Protein AF-A0A3Q8CDE2-F1 (afdb_monomer_lite)

Foldseek 3Di:
DQVVLVVLLVVLVVQLVVLLVVDDLAQPDDPCCSNQNDDDLVPDPSSVSVVVSVVCCVVPPDPLVVLVSLLVVLVVQLVSLVVSVVSVGHDVVNSVVSNVVSCVSNVVSVVSND

Structure (mmCIF, N/CA/C/O backbone):
data_AF-A0A3Q8CDE2-F1
#
_entry.id   AF-A0A3Q8CDE2-F1
#
loop_
_atom_site.group_PDB
_atom_site.id
_atom_site.type_symbol
_atom_site.label_atom_id
_atom_s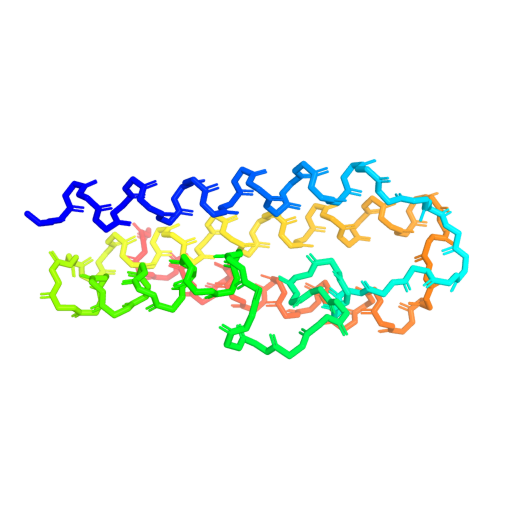ite.label_alt_id
_atom_site.label_comp_id
_atom_site.label_asym_id
_atom_site.label_entity_id
_atom_site.label_seq_id
_atom_site.pdbx_PDB_ins_code
_atom_site.Cartn_x
_atom_site.Cartn_y
_atom_site.Cartn_z
_atom_site.occupancy
_atom_site.B_iso_or_equiv
_atom_site.auth_seq_id
_atom_site.auth_comp_id
_atom_site.auth_asym_id
_atom_site.auth_atom_id
_atom_site.pdbx_PDB_model_num
ATOM 1 N N . MET A 1 1 ? -11.723 -9.269 19.023 1.00 84.69 1 MET A N 1
ATOM 2 C CA . MET A 1 1 ? -11.652 -9.174 17.549 1.00 84.69 1 MET A CA 1
ATOM 3 C C . MET A 1 1 ? -10.826 -7.989 17.056 1.00 84.69 1 MET A C 1
ATOM 5 O O . MET A 1 1 ? -9.949 -8.230 16.243 1.00 84.69 1 MET A O 1
ATOM 9 N N . ALA A 1 2 ? -10.977 -6.773 17.600 1.00 88.19 2 ALA A N 1
ATOM 10 C CA . ALA A 1 2 ? -10.190 -5.594 17.184 1.00 88.19 2 ALA A CA 1
ATOM 11 C C . ALA A 1 2 ? -8.653 -5.791 17.161 1.00 88.19 2 ALA A C 1
ATOM 13 O O . ALA A 1 2 ? -7.971 -5.382 16.229 1.00 88.19 2 ALA A O 1
ATOM 14 N N . LYS A 1 3 ? -8.080 -6.477 18.163 1.00 91.38 3 LYS A N 1
ATOM 15 C CA . LYS A 1 3 ? -6.636 -6.791 18.176 1.00 91.38 3 LYS A CA 1
ATOM 16 C C . LYS A 1 3 ? -6.222 -7.725 17.031 1.00 91.38 3 LYS A C 1
ATOM 18 O O . LYS A 1 3 ? -5.113 -7.617 16.524 1.00 91.38 3 LYS A O 1
ATOM 23 N N . ILE A 1 4 ? -7.113 -8.637 16.636 1.00 92.31 4 ILE A N 1
ATOM 24 C CA . ILE A 1 4 ? -6.870 -9.620 15.575 1.00 92.31 4 ILE A CA 1
ATOM 25 C C . ILE A 1 4 ? -6.919 -8.932 14.208 1.00 92.31 4 ILE A C 1
ATOM 27 O O . ILE A 1 4 ? -6.016 -9.155 13.410 1.00 92.31 4 ILE A O 1
ATOM 31 N N . SER A 1 5 ? -7.899 -8.056 13.950 1.00 91.75 5 SER A N 1
ATOM 32 C CA . SER A 1 5 ? -7.941 -7.248 12.718 1.00 91.75 5 SER A CA 1
ATOM 33 C C . SER A 1 5 ? -6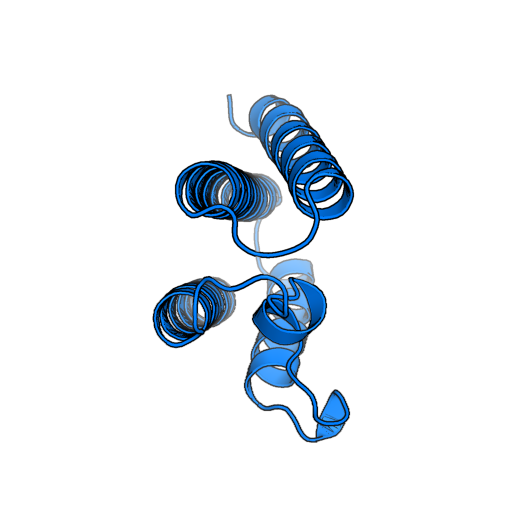.695 -6.387 12.567 1.00 91.75 5 SER A C 1
ATOM 35 O O . SER A 1 5 ? -6.034 -6.426 11.532 1.00 91.75 5 SER A O 1
ATOM 37 N N . LEU A 1 6 ? -6.331 -5.662 13.626 1.00 93.94 6 LEU A N 1
ATOM 38 C CA . LEU A 1 6 ? -5.149 -4.805 13.627 1.00 93.94 6 LEU A CA 1
ATOM 39 C C . LEU A 1 6 ? -3.872 -5.634 13.397 1.00 93.94 6 LEU A C 1
ATOM 41 O O . LEU A 1 6 ? -3.057 -5.291 12.541 1.00 93.94 6 LEU A O 1
ATOM 45 N N . GLY A 1 7 ? -3.741 -6.777 14.079 1.00 94.75 7 GLY A N 1
ATOM 46 C CA . GLY A 1 7 ? -2.633 -7.713 13.883 1.00 94.75 7 GLY A CA 1
ATOM 47 C C . GLY A 1 7 ? -2.542 -8.252 12.453 1.00 94.75 7 GLY A C 1
ATOM 48 O O . GLY A 1 7 ? -1.460 -8.244 11.868 1.00 94.75 7 GLY A O 1
ATOM 49 N N . LEU A 1 8 ? -3.665 -8.659 11.853 1.00 95.62 8 LEU A N 1
ATOM 50 C CA . LEU A 1 8 ? -3.708 -9.142 10.469 1.00 95.62 8 LEU A CA 1
ATOM 51 C C . LEU A 1 8 ? -3.340 -8.048 9.461 1.00 95.62 8 LEU A C 1
ATOM 53 O O . LEU A 1 8 ? -2.638 -8.327 8.490 1.00 95.62 8 LEU A O 1
ATOM 57 N N . TYR A 1 9 ? -3.776 -6.806 9.685 1.00 96.44 9 TYR A N 1
ATOM 58 C CA . TYR A 1 9 ? -3.420 -5.682 8.816 1.00 96.44 9 TYR A CA 1
ATOM 59 C C . TYR A 1 9 ? -1.935 -5.335 8.895 1.00 96.44 9 TYR A C 1
ATOM 61 O O . TYR A 1 9 ? -1.276 -5.193 7.866 1.00 96.44 9 TYR A O 1
ATOM 69 N N . ILE A 1 10 ? -1.385 -5.249 10.110 1.00 95.94 10 ILE A N 1
ATOM 70 C CA . ILE A 1 10 ? 0.051 -5.022 10.309 1.00 95.94 10 ILE A CA 1
ATOM 71 C C . ILE A 1 10 ? 0.852 -6.153 9.667 1.00 95.94 10 ILE A C 1
ATOM 73 O O . ILE A 1 10 ? 1.822 -5.895 8.954 1.00 95.94 10 ILE A O 1
ATOM 77 N N . PHE A 1 11 ? 0.432 -7.403 9.865 1.00 96.81 11 PHE A N 1
ATOM 78 C CA . PHE A 1 11 ? 1.076 -8.547 9.232 1.00 96.81 11 PHE A CA 1
ATOM 79 C C . PHE A 1 11 ? 1.059 -8.427 7.704 1.00 96.81 11 PHE A C 1
ATOM 81 O O . PHE A 1 11 ? 2.086 -8.628 7.054 1.00 96.81 11 PHE A O 1
ATOM 88 N N . TRP A 1 12 ? -0.068 -8.013 7.123 1.00 96.69 12 TRP A N 1
ATOM 89 C CA . TRP A 1 12 ? -0.149 -7.739 5.693 1.00 96.69 12 TRP A CA 1
ATOM 90 C C . TRP A 1 12 ? 0.808 -6.625 5.237 1.00 96.69 12 TRP A C 1
ATOM 92 O O . TRP A 1 12 ? 1.495 -6.799 4.227 1.00 96.69 12 TRP A O 1
ATOM 102 N N . LEU A 1 13 ? 0.919 -5.520 5.984 1.00 96.44 13 LEU A N 1
ATOM 103 C CA . LEU A 1 13 ? 1.871 -4.441 5.684 1.00 96.44 13 LEU A CA 1
ATOM 104 C C . LEU A 1 13 ? 3.321 -4.939 5.691 1.00 96.44 13 LEU A C 1
ATOM 106 O O . LEU A 1 13 ? 4.094 -4.602 4.793 1.00 96.44 13 LEU A O 1
ATOM 110 N N . ILE A 1 14 ? 3.687 -5.784 6.656 1.00 96.56 14 ILE A N 1
ATOM 111 C CA . ILE A 1 14 ? 5.021 -6.397 6.708 1.00 96.56 14 ILE A CA 1
ATOM 112 C C . ILE A 1 14 ? 5.258 -7.245 5.452 1.00 96.56 14 ILE A C 1
ATOM 114 O O . ILE A 1 14 ? 6.286 -7.094 4.788 1.00 96.56 14 ILE A O 1
ATOM 118 N N . LEU A 1 15 ? 4.295 -8.088 5.064 1.00 95.69 15 LEU A N 1
ATOM 119 C CA . LEU A 1 15 ? 4.391 -8.896 3.842 1.00 95.69 15 LEU A CA 1
ATOM 120 C C . LEU A 1 15 ? 4.497 -8.040 2.572 1.00 95.69 15 LEU A C 1
ATOM 122 O O . LEU A 1 15 ? 5.185 -8.427 1.620 1.00 95.69 15 LEU A O 1
ATOM 126 N N . LEU A 1 16 ? 3.824 -6.890 2.534 1.00 95.69 16 LEU A N 1
ATOM 127 C CA . LEU A 1 16 ? 3.921 -5.931 1.438 1.00 95.69 16 LEU A CA 1
ATOM 128 C C . LEU A 1 16 ? 5.337 -5.346 1.341 1.00 95.69 16 LEU A C 1
ATOM 130 O O . LEU A 1 16 ? 5.923 -5.345 0.255 1.00 95.69 16 LEU A O 1
ATOM 134 N N . ILE A 1 17 ? 5.899 -4.899 2.464 1.00 95.56 17 ILE A N 1
ATOM 135 C CA . ILE A 1 17 ? 7.251 -4.330 2.540 1.00 95.56 17 ILE A CA 1
ATOM 136 C C . ILE A 1 17 ? 8.302 -5.375 2.149 1.00 95.56 17 ILE A C 1
ATOM 138 O O . ILE A 1 17 ? 9.141 -5.113 1.284 1.00 95.56 17 ILE A O 1
ATOM 142 N N . LEU A 1 18 ? 8.221 -6.584 2.709 1.00 95.06 18 LEU A N 1
ATOM 143 C CA . LEU A 1 18 ? 9.116 -7.690 2.356 1.00 95.06 18 LEU A CA 1
ATOM 144 C C . LEU A 1 18 ? 9.039 -8.010 0.863 1.00 95.06 18 LEU A C 1
ATOM 146 O O . LEU A 1 18 ? 10.069 -8.174 0.203 1.00 95.06 18 LEU A O 1
ATOM 150 N N . LYS A 1 19 ? 7.826 -8.034 0.291 1.00 94.06 19 LYS A N 1
ATOM 151 C CA . LYS A 1 19 ? 7.682 -8.243 -1.150 1.00 94.06 19 LYS A CA 1
ATOM 152 C C . LYS A 1 19 ? 8.339 -7.123 -1.939 1.00 94.06 19 LYS A C 1
ATOM 154 O O . LYS A 1 19 ? 9.037 -7.416 -2.909 1.00 94.06 19 LYS A O 1
ATOM 159 N N . TYR A 1 20 ? 8.125 -5.874 -1.546 1.00 94.44 20 TYR A N 1
ATOM 160 C CA . TYR A 1 20 ? 8.736 -4.733 -2.209 1.00 94.44 20 TYR A CA 1
ATOM 161 C C . TYR A 1 20 ? 10.264 -4.838 -2.212 1.00 94.44 20 TYR A C 1
ATOM 163 O O . TYR A 1 20 ? 10.860 -4.638 -3.268 1.00 94.44 20 TYR A O 1
ATOM 171 N N . PHE A 1 21 ? 10.895 -5.195 -1.092 1.00 93.12 21 PHE A N 1
ATOM 172 C CA . PHE A 1 21 ? 12.350 -5.372 -1.029 1.00 93.12 21 PHE A CA 1
ATOM 173 C C . PHE A 1 21 ? 12.852 -6.573 -1.837 1.00 93.12 21 PHE A C 1
ATOM 175 O O . PHE A 1 21 ? 13.916 -6.488 -2.438 1.00 93.12 21 PHE A O 1
ATOM 182 N N . SER A 1 22 ? 12.074 -7.656 -1.920 1.00 91.62 22 SER A N 1
ATOM 183 C CA . SER A 1 22 ? 12.445 -8.844 -2.707 1.00 91.62 22 SER A CA 1
ATOM 184 C C . SER A 1 22 ? 12.415 -8.636 -4.228 1.00 91.62 22 SER A C 1
ATOM 186 O O . SER A 1 22 ? 12.921 -9.471 -4.972 1.00 91.62 22 SER A O 1
ATOM 188 N N . LEU A 1 23 ? 11.752 -7.581 -4.714 1.00 90.62 23 LEU A N 1
ATOM 189 C CA . LEU A 1 23 ? 11.585 -7.335 -6.145 1.00 90.62 23 LEU A CA 1
ATOM 190 C C . LEU A 1 23 ? 12.719 -6.471 -6.695 1.00 90.62 23 LEU A C 1
ATOM 192 O O . LEU A 1 23 ? 13.009 -5.399 -6.160 1.00 90.62 23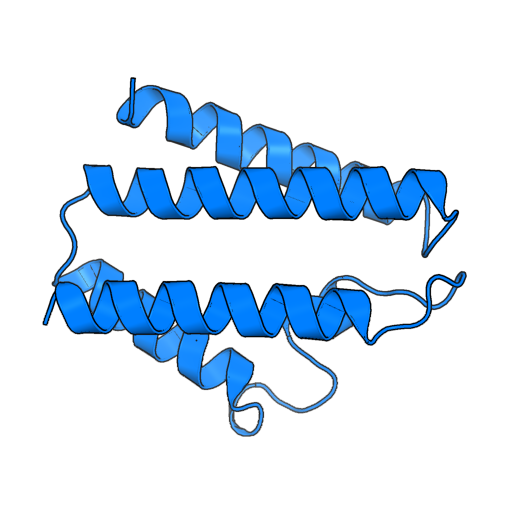 LEU A O 1
ATOM 196 N N . GLU A 1 24 ? 13.266 -6.896 -7.833 1.00 88.94 24 GLU A N 1
ATOM 197 C CA . GLU A 1 24 ? 14.255 -6.131 -8.589 1.00 88.94 24 GLU A CA 1
ATOM 198 C C . GLU A 1 24 ? 13.745 -4.729 -8.950 1.00 88.94 24 GLU A C 1
ATOM 200 O O . GLU A 1 24 ? 12.605 -4.532 -9.388 1.00 88.94 24 GLU A O 1
ATOM 205 N N . LYS A 1 25 ? 14.623 -3.738 -8.781 1.00 91.25 25 LYS A N 1
ATOM 206 C CA . LYS A 1 25 ? 14.353 -2.321 -9.045 1.00 91.25 25 LYS A CA 1
ATOM 207 C C . LYS A 1 25 ? 14.751 -1.951 -10.470 1.00 91.25 25 LYS A C 1
ATOM 209 O O . LYS A 1 25 ? 15.639 -1.139 -10.686 1.00 91.25 25 LYS A O 1
ATOM 214 N N . ASN A 1 26 ? 14.101 -2.583 -11.443 1.00 91.25 26 ASN A N 1
ATOM 215 C CA . ASN A 1 26 ? 14.331 -2.347 -12.869 1.00 91.25 26 ASN A CA 1
ATOM 216 C C . ASN A 1 26 ? 13.087 -1.747 -13.555 1.00 91.25 26 ASN A C 1
ATOM 218 O O . ASN A 1 26 ? 12.050 -1.507 -12.928 1.00 91.25 26 ASN A O 1
ATOM 222 N N . SER A 1 27 ? 13.169 -1.509 -14.865 1.00 86.12 27 SER A N 1
ATOM 223 C CA . SER A 1 27 ? 12.080 -0.933 -15.671 1.00 86.12 27 SER A CA 1
ATOM 224 C C . SER A 1 27 ? 10.809 -1.797 -15.713 1.00 86.12 27 SER A C 1
ATOM 226 O O . SER A 1 27 ? 9.726 -1.280 -15.988 1.00 86.12 27 SER A O 1
ATOM 228 N N . SER A 1 28 ? 10.909 -3.093 -15.396 1.00 88.88 28 SER A N 1
ATOM 229 C CA . SER A 1 28 ? 9.779 -4.031 -15.357 1.00 88.88 28 SER A CA 1
ATOM 230 C C . SER A 1 28 ? 9.008 -4.022 -14.028 1.00 88.88 28 SER A C 1
ATOM 232 O O . SER A 1 28 ? 8.018 -4.754 -13.876 1.00 88.88 28 SER A O 1
ATOM 234 N N . PHE A 1 29 ? 9.440 -3.202 -13.061 1.00 92.81 29 PHE A N 1
ATOM 235 C CA . PHE A 1 29 ? 8.760 -3.054 -11.780 1.00 92.81 29 PHE A CA 1
ATOM 236 C C . PHE A 1 29 ? 7.293 -2.643 -11.976 1.00 92.81 29 PHE A C 1
ATOM 238 O O . PHE A 1 29 ? 6.955 -1.764 -12.770 1.00 92.81 29 PHE A O 1
ATOM 245 N N . SER A 1 30 ? 6.409 -3.276 -11.206 1.00 92.31 30 SER A N 1
ATOM 246 C CA . SER A 1 30 ? 4.972 -3.023 -11.236 1.00 92.31 30 SER A CA 1
ATOM 247 C C . SER A 1 30 ? 4.418 -2.995 -9.818 1.00 92.31 30 SER A C 1
ATOM 249 O O . SER A 1 30 ? 4.556 -3.961 -9.058 1.00 92.31 30 SER A O 1
ATOM 251 N N . TYR A 1 31 ? 3.728 -1.906 -9.480 1.00 91.81 31 TYR A N 1
ATOM 252 C CA . TYR A 1 31 ? 3.012 -1.796 -8.212 1.00 91.81 31 TYR A CA 1
ATOM 253 C C . TYR A 1 31 ? 1.932 -2.858 -8.085 1.00 91.81 31 TYR A C 1
ATOM 255 O O . TYR A 1 31 ? 1.873 -3.526 -7.060 1.00 91.81 31 TYR A O 1
ATOM 263 N N . PHE A 1 32 ? 1.157 -3.107 -9.144 1.00 91.38 32 PHE A N 1
ATOM 264 C CA . PHE A 1 32 ? 0.120 -4.138 -9.133 1.00 91.38 32 PHE A CA 1
ATOM 265 C C . PHE A 1 32 ? 0.677 -5.501 -8.698 1.00 91.38 32 PHE A C 1
ATOM 267 O O . PHE A 1 32 ? 0.129 -6.149 -7.811 1.00 91.38 32 PHE A O 1
ATOM 274 N N . ARG A 1 33 ? 1.840 -5.898 -9.236 1.00 90.88 33 ARG A N 1
ATOM 275 C CA . ARG A 1 33 ? 2.512 -7.146 -8.835 1.00 90.88 33 ARG A CA 1
ATOM 276 C C . ARG A 1 33 ? 3.026 -7.112 -7.394 1.00 90.88 33 ARG A C 1
ATOM 278 O O . ARG A 1 33 ? 3.039 -8.148 -6.729 1.00 90.88 33 ARG A O 1
ATOM 285 N N . THR A 1 34 ? 3.459 -5.948 -6.920 1.00 91.94 34 THR A N 1
ATOM 286 C CA . THR A 1 34 ? 3.921 -5.759 -5.538 1.00 91.94 34 THR A CA 1
ATOM 287 C C . THR A 1 34 ? 2.766 -5.944 -4.547 1.00 91.94 34 THR A C 1
ATOM 289 O O . THR A 1 34 ? 2.864 -6.800 -3.660 1.00 91.94 34 THR A O 1
ATOM 292 N N . PHE A 1 35 ? 1.658 -5.228 -4.765 1.00 90.31 35 PHE A N 1
ATOM 293 C CA . PHE A 1 35 ? 0.467 -5.232 -3.909 1.00 90.31 35 PHE A CA 1
ATOM 294 C C . PHE A 1 35 ? -0.346 -6.530 -4.022 1.00 90.31 35 PHE A C 1
ATOM 296 O O . PHE A 1 35 ? -0.610 -7.182 -3.014 1.00 90.31 35 PHE A O 1
ATOM 303 N N . PHE A 1 36 ? -0.684 -6.960 -5.241 1.00 89.12 36 PHE A N 1
ATOM 304 C CA . PHE A 1 36 ? -1.665 -8.029 -5.487 1.00 89.12 36 PHE A CA 1
ATOM 305 C C . PHE A 1 36 ? -1.072 -9.315 -6.069 1.00 89.12 36 PHE A C 1
ATOM 307 O O . PHE A 1 36 ? -1.765 -10.324 -6.175 1.00 89.12 36 PHE A O 1
ATOM 314 N N . GLY A 1 37 ? 0.222 -9.339 -6.397 1.00 89.25 37 GLY A N 1
ATOM 315 C CA . GLY A 1 37 ? 0.877 -10.520 -6.966 1.00 89.25 37 GLY A CA 1
ATOM 316 C C . GLY A 1 37 ? 0.560 -10.755 -8.448 1.00 89.25 37 GLY A C 1
ATOM 317 O O . GLY A 1 37 ? 0.102 -9.863 -9.154 1.00 89.25 37 GLY A O 1
ATOM 318 N N . ARG A 1 38 ? 0.894 -11.956 -8.943 1.00 88.19 38 ARG A N 1
ATOM 319 C CA . ARG A 1 38 ? 0.648 -12.383 -10.340 1.00 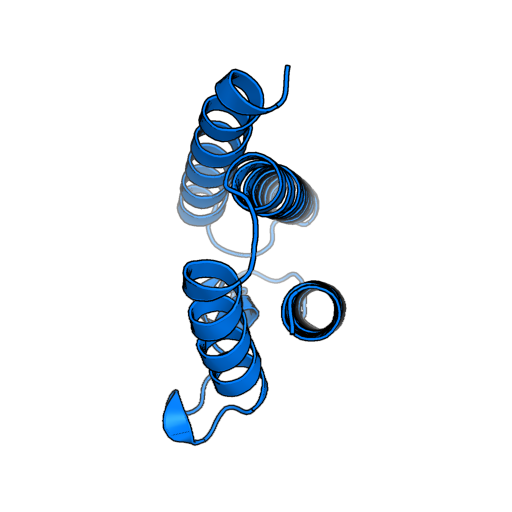88.19 38 ARG A CA 1
ATOM 320 C C . ARG A 1 38 ? -0.471 -13.420 -10.478 1.00 88.19 38 ARG A C 1
ATOM 322 O O . ARG A 1 38 ? -0.929 -13.662 -11.584 1.00 88.19 38 ARG A O 1
ATOM 329 N N . ILE A 1 39 ? -0.849 -14.066 -9.378 1.00 90.62 39 ILE A N 1
ATOM 330 C CA . ILE A 1 39 ? -1.835 -15.151 -9.353 1.00 90.62 39 ILE A CA 1
ATOM 331 C C . ILE A 1 39 ? -3.205 -14.545 -9.028 1.00 90.62 39 ILE A C 1
ATOM 333 O O . ILE A 1 39 ? -3.275 -13.507 -8.371 1.00 90.62 39 ILE A O 1
ATOM 337 N N . SER A 1 40 ? -4.279 -15.197 -9.473 1.00 88.44 40 SER A N 1
ATOM 338 C CA . SER A 1 40 ? -5.661 -14.852 -9.134 1.00 88.44 40 SER A CA 1
ATOM 339 C C . SER A 1 40 ? -5.851 -14.607 -7.634 1.00 88.44 40 SER A C 1
ATOM 341 O O . SER A 1 40 ? -5.297 -15.329 -6.801 1.00 88.44 40 SER A O 1
ATOM 343 N N . TRP A 1 41 ? -6.667 -13.605 -7.301 1.00 86.00 41 TRP A N 1
ATOM 344 C CA . TRP A 1 41 ? -6.844 -13.091 -5.939 1.00 86.00 41 TRP A CA 1
ATOM 345 C C . TRP A 1 41 ? -7.195 -14.186 -4.918 1.00 86.00 41 TRP A C 1
ATOM 347 O O . TRP A 1 41 ? -6.587 -14.231 -3.853 1.00 86.00 41 TRP A O 1
ATOM 357 N N . TYR A 1 42 ? -8.073 -15.128 -5.280 1.00 88.69 42 TYR A N 1
ATOM 358 C CA . TYR A 1 42 ? -8.533 -16.215 -4.405 1.00 88.69 42 TYR A CA 1
ATOM 359 C C . TYR A 1 42 ? -7.464 -17.282 -4.114 1.00 88.69 42 TYR A C 1
ATOM 361 O O . TYR A 1 42 ? -7.633 -18.093 -3.211 1.00 88.69 42 TYR A O 1
ATOM 369 N N . ARG A 1 43 ? -6.352 -17.294 -4.861 1.00 91.69 43 ARG A N 1
ATOM 370 C CA . ARG A 1 43 ? -5.197 -18.184 -4.622 1.00 91.69 43 ARG A CA 1
ATOM 371 C C . ARG A 1 43 ? -4.027 -17.456 -3.969 1.00 91.69 43 ARG A C 1
ATOM 373 O O . ARG A 1 43 ? -3.031 -18.088 -3.625 1.00 91.69 43 ARG A O 1
ATOM 380 N N . ASN A 1 44 ? -4.100 -16.133 -3.843 1.00 93.81 44 ASN A N 1
ATOM 381 C CA . ASN A 1 44 ? -3.026 -15.338 -3.274 1.00 93.81 44 ASN A CA 1
ATOM 382 C C . ASN A 1 44 ? -3.291 -15.096 -1.787 1.00 93.81 44 ASN A C 1
ATOM 384 O O . ASN A 1 44 ? -4.074 -14.222 -1.421 1.00 93.81 44 ASN A O 1
ATOM 388 N N . SER A 1 45 ? -2.572 -15.824 -0.933 1.00 92.81 45 SER A N 1
ATOM 389 C CA . SER A 1 45 ? -2.693 -15.710 0.523 1.00 92.81 45 SER A CA 1
ATOM 390 C C . SER A 1 45 ? -2.510 -14.279 1.037 1.00 92.81 45 SER A C 1
ATOM 392 O O . SER A 1 45 ? -3.232 -13.876 1.938 1.00 92.81 45 SER A O 1
ATOM 394 N N . ARG A 1 46 ? -1.631 -13.462 0.435 1.00 93.69 46 ARG A N 1
ATOM 395 C CA . ARG A 1 46 ? -1.464 -12.050 0.836 1.00 93.69 46 ARG A CA 1
ATOM 396 C C . ARG A 1 46 ? -2.720 -11.227 0.568 1.00 93.69 46 ARG A C 1
ATOM 398 O O . ARG A 1 46 ? -3.068 -10.374 1.372 1.00 93.69 46 ARG A O 1
ATOM 405 N N . VAL A 1 47 ? -3.395 -11.480 -0.550 1.00 94.69 47 VAL A N 1
ATOM 406 C CA . VAL A 1 47 ? -4.645 -10.786 -0.886 1.00 94.69 47 VAL A CA 1
ATOM 407 C C . VAL A 1 47 ? -5.779 -11.282 0.005 1.00 94.69 47 VAL A C 1
ATOM 409 O O . VAL A 1 47 ? -6.542 -10.468 0.506 1.00 94.69 47 VAL A O 1
ATOM 412 N N . LEU A 1 48 ? -5.848 -12.586 0.283 1.00 95.19 48 LEU A N 1
ATOM 413 C CA . LEU A 1 48 ? -6.827 -13.136 1.224 1.00 95.19 48 LEU A CA 1
ATOM 414 C C . LEU A 1 48 ? -6.652 -12.568 2.640 1.00 95.19 48 LEU A C 1
ATOM 416 O O . LEU A 1 48 ? -7.637 -12.173 3.254 1.00 95.19 48 LEU A O 1
ATOM 420 N N . ILE A 1 49 ? -5.413 -12.458 3.134 1.00 95.06 49 ILE A N 1
ATOM 421 C CA . ILE A 1 49 ? -5.121 -11.835 4.436 1.00 95.06 49 ILE A CA 1
ATOM 422 C C . ILE A 1 49 ? -5.587 -10.378 4.447 1.00 95.06 49 ILE A C 1
ATOM 424 O O . ILE A 1 49 ? -6.211 -9.961 5.418 1.00 95.06 49 ILE A O 1
ATOM 428 N N . LEU A 1 50 ? -5.327 -9.618 3.375 1.00 95.25 50 LEU A N 1
ATOM 429 C CA . LEU A 1 50 ? -5.817 -8.244 3.261 1.00 95.25 50 LEU A CA 1
ATOM 430 C C . LEU A 1 50 ? -7.342 -8.188 3.316 1.00 95.25 50 LEU A C 1
ATOM 432 O O . LEU A 1 50 ? -7.878 -7.401 4.082 1.00 95.25 50 LEU A O 1
ATOM 436 N N . LEU A 1 51 ? -8.034 -9.016 2.533 1.00 95.50 51 LEU A N 1
ATOM 437 C CA . LEU A 1 51 ? -9.498 -9.015 2.467 1.00 95.50 51 LEU A CA 1
ATOM 438 C C . LEU A 1 51 ? -10.128 -9.371 3.817 1.00 95.50 51 LEU A C 1
ATOM 440 O O . LEU A 1 51 ? -11.018 -8.663 4.279 1.00 95.50 51 LEU A O 1
ATOM 444 N N . ILE A 1 52 ? -9.629 -10.420 4.476 1.00 95.50 52 ILE A N 1
ATOM 445 C CA . ILE A 1 52 ? -10.090 -10.814 5.814 1.00 95.50 52 ILE A CA 1
ATOM 446 C C . ILE A 1 52 ? -9.802 -9.696 6.818 1.00 95.50 52 ILE A C 1
ATOM 448 O O . ILE A 1 52 ? -10.648 -9.373 7.647 1.00 95.50 52 ILE A O 1
ATOM 452 N N . SER A 1 53 ? -8.619 -9.086 6.737 1.00 95.62 53 SER A N 1
ATOM 453 C CA . SER A 1 53 ? -8.250 -7.977 7.607 1.00 95.62 53 SER A CA 1
ATOM 454 C C . SER A 1 53 ? -9.179 -6.778 7.423 1.00 95.62 53 SER A C 1
ATOM 456 O O . SER A 1 53 ? -9.734 -6.301 8.406 1.00 95.62 53 SER A O 1
ATOM 458 N N . LEU A 1 54 ? -9.422 -6.346 6.181 1.00 95.06 54 LEU A N 1
ATOM 459 C CA . LEU A 1 54 ? -10.325 -5.236 5.864 1.00 95.06 54 LEU A CA 1
ATOM 460 C C . LEU A 1 54 ? -11.749 -5.506 6.359 1.00 95.06 54 LEU A C 1
ATOM 462 O O . LEU A 1 54 ? -12.326 -4.643 7.013 1.00 95.06 54 LEU A O 1
ATOM 466 N N . PHE A 1 55 ? -12.266 -6.719 6.145 1.00 96.00 55 PHE A N 1
ATOM 467 C CA . PHE A 1 55 ? -13.581 -7.123 6.648 1.00 96.00 55 PHE A CA 1
ATOM 468 C C . PHE A 1 55 ? -13.671 -7.026 8.180 1.00 96.00 55 PHE A C 1
ATOM 470 O O . PHE A 1 55 ? -14.634 -6.501 8.732 1.00 96.00 55 PHE A O 1
ATOM 477 N N . LEU A 1 56 ? -12.643 -7.491 8.895 1.00 95.19 56 LEU A N 1
ATOM 478 C CA . LEU A 1 56 ? -12.617 -7.399 10.355 1.00 95.19 56 LEU A CA 1
ATOM 479 C C . LEU A 1 56 ? -12.378 -5.963 10.854 1.00 95.19 56 LEU A C 1
ATOM 481 O O . LEU A 1 56 ? -12.854 -5.610 11.932 1.00 95.19 56 LEU A O 1
ATOM 485 N N . ILE A 1 57 ? -11.631 -5.137 10.118 1.00 95.69 57 ILE A N 1
ATOM 486 C CA . ILE A 1 57 ? -11.436 -3.716 10.439 1.00 95.69 57 ILE A CA 1
ATOM 487 C C . ILE A 1 57 ? -12.772 -2.982 10.371 1.00 95.69 57 ILE A C 1
ATOM 489 O O . ILE A 1 57 ? -13.112 -2.281 11.318 1.00 95.69 57 ILE A O 1
ATOM 493 N N . GLU A 1 58 ? -13.532 -3.186 9.297 1.00 93.00 58 GLU A N 1
ATOM 494 C CA . GLU A 1 58 ? -14.817 -2.519 9.071 1.00 93.00 58 GLU A CA 1
ATOM 495 C C . GLU A 1 58 ? -15.825 -2.790 10.198 1.00 93.00 58 GLU A C 1
ATOM 497 O O . GLU A 1 58 ? -16.556 -1.894 10.608 1.00 93.00 58 GLU A O 1
ATOM 502 N N . ILE A 1 59 ? -15.821 -4.006 10.753 1.00 94.81 59 ILE A N 1
ATOM 503 C CA . ILE A 1 59 ? -16.762 -4.410 11.806 1.00 94.81 59 ILE A CA 1
ATOM 504 C C . ILE A 1 59 ? -16.271 -4.022 13.208 1.00 94.81 59 ILE A C 1
ATOM 506 O O . ILE A 1 59 ? -17.077 -3.678 14.073 1.00 94.81 59 ILE A O 1
ATOM 510 N N . PHE A 1 60 ? -14.965 -4.139 13.477 1.00 94.62 60 PHE A N 1
ATOM 511 C CA . PHE A 1 60 ? -14.451 -4.151 14.854 1.00 94.62 60 PHE A CA 1
ATOM 512 C C . PHE A 1 60 ? -13.523 -2.991 15.225 1.00 94.62 60 PHE A C 1
ATOM 514 O O . PHE A 1 60 ? -13.239 -2.847 16.418 1.00 94.62 60 PHE A O 1
ATOM 521 N N . LEU A 1 61 ? -12.994 -2.214 14.272 1.00 94.19 61 LEU A N 1
ATOM 522 C CA . LEU A 1 61 ? -12.093 -1.101 14.591 1.00 94.19 61 LEU A CA 1
ATOM 523 C C . LEU A 1 61 ? -12.857 0.223 14.721 1.00 94.19 61 LEU A C 1
ATOM 525 O O . LEU A 1 61 ? -13.689 0.538 13.874 1.00 94.19 61 LEU A O 1
ATOM 529 N N . PRO A 1 62 ? -12.536 1.052 15.731 1.00 93.88 62 PRO A N 1
ATOM 530 C CA . PRO A 1 62 ? -13.043 2.413 15.780 1.00 93.88 62 PRO A CA 1
ATOM 531 C C . PRO A 1 62 ? -12.464 3.231 14.622 1.00 93.88 62 PRO A C 1
ATOM 533 O O . PRO A 1 62 ? -11.303 3.058 14.237 1.00 93.88 62 PRO A O 1
ATOM 536 N N . LEU A 1 63 ? -13.257 4.173 14.117 1.00 91.94 63 LEU A N 1
ATOM 537 C CA . LEU A 1 63 ? -12.951 4.942 12.911 1.00 91.94 63 LEU A CA 1
ATOM 538 C C . LEU A 1 63 ? -11.577 5.640 12.966 1.00 91.94 63 LEU A C 1
ATOM 540 O O . LEU A 1 63 ? -10.819 5.589 12.001 1.00 91.94 63 LEU A O 1
ATOM 544 N N . ASN A 1 64 ? -11.196 6.195 14.121 1.00 91.75 64 ASN A N 1
ATOM 545 C CA . ASN A 1 64 ? -9.897 6.854 14.308 1.00 91.75 64 ASN A CA 1
ATOM 546 C C . ASN A 1 64 ? -8.717 5.893 14.065 1.00 91.75 64 ASN A C 1
ATOM 548 O O . ASN A 1 64 ? -7.698 6.283 13.499 1.00 91.75 64 ASN A O 1
ATOM 552 N N . GLN A 1 65 ? -8.853 4.617 14.450 1.00 93.19 65 GLN A N 1
ATOM 553 C CA . GLN A 1 65 ? -7.823 3.607 14.188 1.00 93.19 65 GLN A CA 1
ATOM 554 C C . GLN A 1 65 ? -7.795 3.196 12.714 1.00 93.19 65 GLN A C 1
ATOM 556 O O . GLN A 1 65 ? -6.718 2.932 12.185 1.00 93.19 65 GLN A O 1
ATOM 561 N N . VAL A 1 66 ? -8.945 3.176 12.035 1.00 95.19 66 VAL A N 1
ATOM 562 C CA . VAL A 1 66 ? -9.007 2.934 10.585 1.00 95.19 66 VAL A CA 1
ATOM 563 C C . VAL A 1 66 ? -8.236 4.020 9.835 1.00 95.19 66 VAL A C 1
ATOM 565 O O . VAL A 1 66 ? -7.358 3.705 9.029 1.00 95.19 66 VAL A O 1
ATOM 568 N N . TYR A 1 67 ? -8.486 5.291 10.161 1.00 95.06 67 TYR A N 1
ATOM 569 C CA . TYR A 1 67 ? -7.745 6.404 9.568 1.00 95.06 67 TYR A CA 1
ATOM 570 C C . TYR A 1 67 ? -6.251 6.332 9.883 1.00 95.06 67 TYR A C 1
ATOM 572 O O . TYR A 1 67 ? -5.439 6.539 8.984 1.00 95.06 67 TYR A O 1
ATOM 580 N N . LEU A 1 68 ? -5.864 5.943 11.103 1.00 95.38 68 LEU A N 1
ATOM 581 C CA . LEU A 1 68 ? -4.456 5.720 11.444 1.00 95.38 68 LEU A CA 1
ATOM 582 C C . LEU A 1 68 ? -3.798 4.652 10.554 1.00 95.38 68 LEU A C 1
ATOM 584 O O . LEU A 1 68 ? -2.682 4.852 10.069 1.00 95.38 68 LEU A O 1
ATOM 588 N N . LEU A 1 69 ? -4.482 3.534 10.289 1.00 95.75 69 LEU A N 1
ATOM 589 C CA . LEU A 1 69 ? -3.974 2.490 9.393 1.00 95.75 69 LEU A CA 1
ATOM 590 C C . LEU A 1 69 ? -3.824 2.999 7.954 1.00 95.75 69 LEU A C 1
ATOM 592 O O . LEU A 1 69 ? -2.814 2.709 7.303 1.00 95.75 69 LEU A O 1
ATOM 596 N N . PHE A 1 70 ? -4.781 3.785 7.459 1.00 95.56 70 PHE A N 1
ATOM 597 C CA . PHE A 1 70 ? -4.686 4.405 6.137 1.00 95.56 70 PHE A CA 1
ATOM 598 C C . PHE A 1 70 ? -3.567 5.440 6.053 1.00 95.56 70 PHE A C 1
ATOM 600 O O . PHE A 1 70 ? -2.822 5.424 5.075 1.00 95.56 70 PHE A O 1
ATOM 607 N N . PHE A 1 71 ? -3.359 6.246 7.092 1.00 96.94 71 PHE A N 1
ATOM 608 C CA . PHE A 1 71 ? -2.240 7.182 7.174 1.00 96.94 71 PHE A CA 1
ATOM 609 C C . PHE A 1 71 ? -0.890 6.460 7.069 1.00 96.94 71 PHE A C 1
ATOM 611 O O . PHE A 1 71 ? -0.055 6.816 6.235 1.00 96.94 71 PHE A O 1
ATOM 618 N N . ILE A 1 72 ? -0.699 5.383 7.839 1.00 96.81 72 ILE A N 1
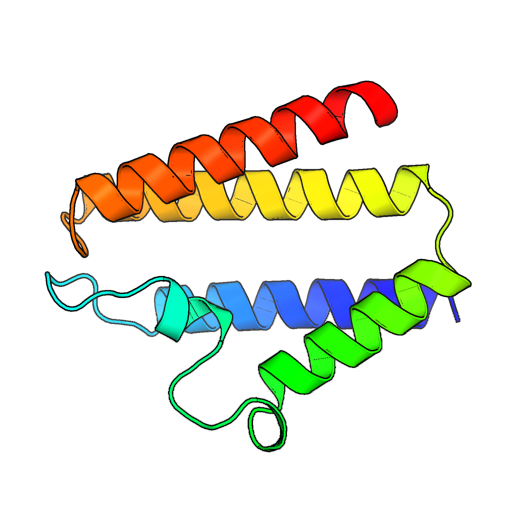ATOM 619 C CA . ILE A 1 72 ? 0.522 4.562 7.782 1.00 96.81 72 ILE A CA 1
ATOM 620 C C . ILE A 1 72 ? 0.698 3.942 6.387 1.00 96.81 72 ILE A C 1
ATOM 622 O O . ILE A 1 72 ? 1.792 3.968 5.820 1.00 96.81 72 ILE A O 1
ATOM 626 N N . THR A 1 73 ? -0.379 3.409 5.806 1.00 96.88 73 THR A N 1
ATOM 627 C CA . THR A 1 73 ? -0.349 2.776 4.476 1.00 96.88 73 THR A CA 1
ATOM 628 C C . THR A 1 73 ? -0.012 3.789 3.379 1.00 96.88 73 THR A C 1
ATOM 630 O O . THR A 1 73 ? 0.788 3.497 2.484 1.00 96.88 73 THR A O 1
ATOM 633 N N . GLY A 1 74 ? -0.574 4.996 3.468 1.00 96.94 74 GLY A N 1
ATOM 634 C CA . GLY A 1 74 ? -0.262 6.124 2.597 1.00 96.94 74 GLY A CA 1
ATOM 635 C C . GLY A 1 74 ? 1.209 6.523 2.701 1.00 96.94 74 GLY A C 1
ATOM 636 O O . GLY A 1 74 ? 1.897 6.569 1.680 1.00 96.94 74 GLY A O 1
ATOM 637 N N . GLY A 1 75 ? 1.731 6.668 3.922 1.00 97.56 75 GLY A N 1
ATOM 638 C CA . GLY A 1 75 ? 3.145 6.958 4.172 1.00 97.56 75 GLY A CA 1
ATOM 639 C C . GLY A 1 75 ? 4.090 5.907 3.580 1.00 97.56 75 GLY A C 1
ATOM 640 O O . GLY A 1 75 ? 5.036 6.252 2.870 1.00 97.56 75 GLY A O 1
ATOM 641 N N . ILE A 1 76 ? 3.804 4.617 3.779 1.00 97.19 76 ILE A N 1
ATOM 642 C CA . ILE A 1 76 ? 4.576 3.521 3.166 1.00 97.19 76 ILE A CA 1
ATOM 643 C C . ILE A 1 76 ? 4.535 3.617 1.635 1.00 97.19 76 ILE A C 1
ATOM 645 O O . ILE A 1 76 ? 5.561 3.455 0.973 1.00 97.19 76 ILE A O 1
ATOM 649 N N . THR A 1 77 ? 3.369 3.913 1.062 1.00 96.69 77 THR A N 1
ATOM 650 C CA . THR A 1 77 ? 3.188 4.039 -0.391 1.00 96.69 77 THR A CA 1
ATOM 651 C C . THR A 1 77 ? 3.996 5.209 -0.963 1.00 96.69 77 THR A C 1
ATOM 653 O O . THR A 1 77 ? 4.679 5.047 -1.981 1.00 96.69 77 THR A O 1
ATOM 656 N N . ILE A 1 78 ? 4.002 6.355 -0.272 1.00 97.75 78 ILE A N 1
ATOM 657 C CA . ILE A 1 78 ? 4.849 7.510 -0.602 1.00 97.75 78 ILE A CA 1
ATOM 658 C C . ILE A 1 78 ? 6.321 7.093 -0.579 1.00 97.75 78 ILE A C 1
ATOM 660 O O . ILE A 1 78 ? 7.012 7.258 -1.585 1.00 97.75 78 ILE A O 1
ATOM 664 N N . LEU A 1 79 ? 6.793 6.481 0.510 1.00 96.81 79 LEU A N 1
ATOM 665 C CA . LEU A 1 79 ? 8.186 6.041 0.636 1.00 96.81 79 LEU A CA 1
ATOM 666 C C . LEU A 1 79 ? 8.591 5.061 -0.475 1.00 96.81 79 LEU A C 1
ATOM 668 O O . LEU A 1 79 ? 9.653 5.225 -1.076 1.00 96.81 79 LEU A O 1
ATOM 672 N N . MET A 1 80 ? 7.737 4.089 -0.809 1.00 95.62 80 MET A N 1
ATOM 673 C CA . MET A 1 80 ? 7.979 3.159 -1.919 1.00 95.62 80 MET A CA 1
ATOM 674 C C . MET A 1 80 ? 8.079 3.881 -3.268 1.00 95.62 80 MET A C 1
ATOM 676 O O . MET A 1 80 ? 8.910 3.517 -4.102 1.00 95.62 80 MET A O 1
ATOM 680 N N . SER A 1 81 ? 7.245 4.895 -3.503 1.00 96.12 81 SER A N 1
ATOM 681 C CA . SER A 1 81 ? 7.288 5.686 -4.737 1.00 96.12 81 SER A CA 1
ATOM 682 C C . SER A 1 81 ? 8.540 6.552 -4.849 1.00 96.12 81 SER A C 1
ATOM 684 O O . SER A 1 81 ? 9.208 6.513 -5.883 1.00 96.12 81 SER A O 1
ATOM 686 N N . LEU A 1 82 ? 8.936 7.229 -3.771 1.00 95.69 82 LEU A N 1
ATOM 687 C CA . LEU A 1 82 ? 10.170 8.012 -3.709 1.00 95.69 82 LEU A CA 1
ATOM 688 C C . LEU A 1 82 ? 11.407 7.127 -3.895 1.00 95.69 82 LEU A C 1
ATOM 690 O O . LEU A 1 82 ? 12.305 7.462 -4.671 1.00 95.69 82 LEU A O 1
ATOM 694 N N . ALA A 1 83 ? 11.429 5.957 -3.255 1.00 94.69 83 ALA A N 1
ATOM 695 C CA . ALA A 1 83 ? 12.482 4.971 -3.460 1.00 94.69 83 ALA A CA 1
ATOM 696 C C . ALA A 1 83 ? 12.529 4.500 -4.923 1.00 94.69 83 ALA A C 1
ATOM 698 O O . ALA A 1 83 ? 13.604 4.452 -5.519 1.00 94.69 83 ALA A O 1
ATOM 699 N N . ASN A 1 84 ? 11.381 4.230 -5.549 1.00 94.44 84 ASN A N 1
ATOM 700 C CA . ASN A 1 84 ? 11.337 3.849 -6.961 1.00 94.44 84 ASN A CA 1
ATOM 701 C C . ASN A 1 84 ? 11.826 4.956 -7.904 1.00 94.44 84 ASN A C 1
ATOM 703 O O . ASN A 1 84 ? 12.499 4.637 -8.883 1.00 94.44 84 ASN A O 1
ATOM 707 N N . PHE A 1 85 ? 11.558 6.234 -7.613 1.00 94.25 85 PHE A N 1
ATOM 708 C CA . PHE A 1 85 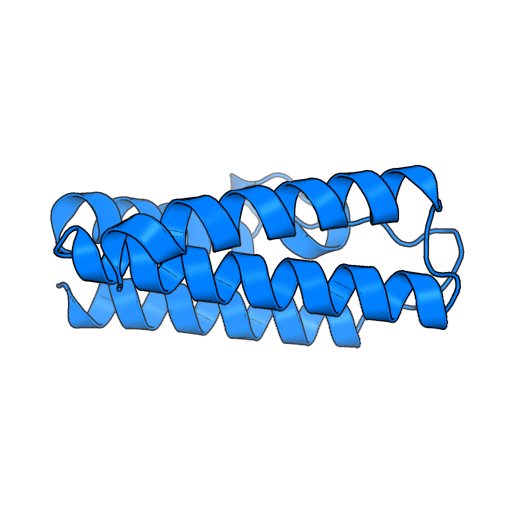? 12.158 7.345 -8.359 1.00 94.25 85 PHE A CA 1
ATOM 709 C C . PHE A 1 85 ? 13.683 7.347 -8.236 1.00 94.25 85 PHE A C 1
ATOM 711 O O . PHE A 1 85 ? 14.375 7.415 -9.253 1.00 94.25 85 PHE A O 1
ATOM 718 N N . LYS A 1 86 ? 14.210 7.192 -7.013 1.00 93.75 86 LYS A N 1
ATOM 719 C CA . LYS A 1 86 ? 15.658 7.138 -6.754 1.00 93.75 86 LYS A CA 1
ATOM 720 C C . LYS A 1 86 ? 16.338 5.990 -7.507 1.00 93.75 86 LYS A C 1
ATOM 722 O O . LYS A 1 86 ? 17.391 6.191 -8.103 1.00 93.75 86 LYS A O 1
ATOM 727 N N . PHE A 1 87 ? 15.731 4.804 -7.506 1.00 92.75 87 PHE A N 1
ATOM 728 C CA . PHE A 1 87 ? 16.274 3.616 -8.175 1.00 92.75 87 PHE A CA 1
ATOM 729 C C . PHE A 1 87 ? 15.889 3.497 -9.656 1.00 92.75 87 PHE A C 1
ATOM 731 O O . PHE A 1 87 ? 16.229 2.499 -10.284 1.00 92.75 87 PHE A O 1
ATOM 738 N N . LYS A 1 88 ? 15.180 4.483 -10.229 1.00 90.81 88 LYS A N 1
ATOM 739 C CA . LYS A 1 88 ? 14.653 4.437 -11.608 1.00 90.81 88 LYS A CA 1
ATOM 740 C C . LYS A 1 88 ? 13.857 3.148 -11.900 1.00 90.81 88 LYS A C 1
ATOM 742 O O . LYS A 1 88 ? 13.908 2.603 -13.001 1.00 90.81 88 LYS A O 1
ATOM 747 N N . ALA A 1 89 ? 13.123 2.657 -10.900 1.00 92.06 89 ALA A N 1
ATOM 748 C CA . ALA A 1 89 ? 12.332 1.436 -10.994 1.00 92.06 89 ALA A CA 1
ATOM 749 C C . ALA A 1 89 ? 10.946 1.726 -11.583 1.00 92.06 89 ALA A C 1
ATOM 751 O O . ALA A 1 89 ? 10.226 2.600 -11.096 1.00 92.06 89 ALA A O 1
ATOM 752 N N . GLY A 1 90 ? 10.546 0.949 -12.589 1.00 91.75 90 GLY A N 1
ATOM 753 C CA . GLY A 1 90 ? 9.247 1.080 -13.247 1.00 91.75 90 GLY A CA 1
ATOM 754 C C . GLY A 1 90 ? 9.106 2.357 -14.080 1.00 91.75 90 GLY A C 1
ATOM 755 O O . GLY A 1 90 ? 10.072 3.057 -14.381 1.00 91.75 90 GLY A O 1
ATOM 756 N N . LYS A 1 91 ? 7.872 2.658 -14.491 1.00 92.44 91 LYS A N 1
ATOM 757 C CA . LYS A 1 91 ? 7.561 3.848 -15.293 1.00 92.44 91 LYS A CA 1
ATOM 758 C C . LYS A 1 91 ? 7.402 5.075 -14.396 1.00 92.44 91 LYS A C 1
ATOM 760 O O . LYS A 1 91 ? 6.648 5.033 -13.425 1.00 92.44 91 LYS A O 1
ATOM 765 N N . VAL A 1 92 ? 8.019 6.188 -14.797 1.00 92.31 92 VAL A N 1
ATOM 766 C CA . VAL A 1 92 ? 7.952 7.489 -14.099 1.00 92.31 92 VAL A CA 1
ATOM 767 C C . VAL A 1 92 ? 6.505 7.902 -13.814 1.00 92.31 92 VAL A C 1
ATOM 769 O O . VAL A 1 92 ? 6.171 8.210 -12.675 1.00 92.31 92 VAL A O 1
ATOM 772 N N . TRP A 1 93 ? 5.625 7.817 -14.817 1.00 93.06 93 TRP A N 1
ATOM 773 C CA . TRP A 1 93 ? 4.204 8.150 -14.675 1.00 93.06 93 TRP A CA 1
ATOM 774 C C . TRP A 1 93 ? 3.475 7.287 -13.644 1.00 93.06 93 TRP A C 1
ATOM 776 O O . TRP A 1 93 ? 2.650 7.790 -12.889 1.00 93.06 93 TRP A O 1
ATOM 786 N N . THR A 1 94 ? 3.795 5.993 -13.572 1.00 93.06 94 THR A N 1
ATOM 787 C CA . THR A 1 94 ? 3.187 5.099 -12.581 1.00 93.06 94 THR A CA 1
ATOM 788 C C . THR A 1 94 ? 3.677 5.430 -11.173 1.00 93.06 94 THR A C 1
ATOM 790 O O . THR A 1 94 ? 2.869 5.455 -10.250 1.00 93.06 94 THR A O 1
ATOM 793 N N . ASN A 1 95 ? 4.967 5.735 -11.003 1.00 94.56 95 ASN A N 1
ATOM 794 C CA . ASN A 1 95 ? 5.504 6.181 -9.715 1.00 94.56 95 ASN A CA 1
ATOM 795 C C . ASN A 1 95 ? 4.859 7.504 -9.272 1.00 94.56 95 ASN A C 1
ATOM 797 O O . ASN A 1 95 ? 4.511 7.643 -8.104 1.00 94.56 95 ASN A O 1
ATOM 801 N N . LEU A 1 96 ? 4.640 8.442 -10.202 1.00 96.31 96 LEU A N 1
ATOM 802 C CA . LEU A 1 96 ? 4.008 9.734 -9.917 1.00 96.31 96 LEU A CA 1
ATOM 803 C C . LEU A 1 96 ? 2.540 9.572 -9.516 1.00 96.31 96 LEU A C 1
ATOM 805 O O . LEU A 1 96 ? 2.097 10.162 -8.537 1.00 96.31 96 LEU A O 1
ATOM 809 N N . PHE A 1 97 ? 1.801 8.717 -10.223 1.00 96.31 97 PHE A N 1
ATOM 810 C CA . PHE A 1 97 ? 0.415 8.413 -9.882 1.00 96.31 97 PHE A CA 1
ATOM 811 C C . PHE A 1 97 ? 0.292 7.774 -8.491 1.00 96.31 97 PHE A C 1
ATOM 813 O O . PHE A 1 97 ? -0.540 8.186 -7.687 1.00 96.31 97 PHE A O 1
ATOM 820 N N . VAL A 1 98 ? 1.159 6.807 -8.172 1.00 96.44 98 VAL A N 1
ATOM 821 C CA . VAL A 1 98 ? 1.167 6.156 -6.853 1.00 96.44 98 VAL A CA 1
ATOM 822 C C . VAL A 1 98 ? 1.606 7.118 -5.747 1.00 96.44 98 VAL A C 1
ATOM 824 O O . VAL A 1 98 ? 1.042 7.069 -4.655 1.00 96.44 98 VAL A O 1
ATOM 827 N N . LEU A 1 99 ? 2.551 8.021 -6.025 1.00 97.75 99 LEU A N 1
ATOM 828 C CA . LEU A 1 99 ? 2.934 9.089 -5.101 1.00 97.75 99 LEU A CA 1
ATOM 829 C C . LEU A 1 99 ? 1.737 9.991 -4.777 1.00 97.75 99 LEU A C 1
ATOM 831 O O . LEU A 1 99 ? 1.463 10.227 -3.604 1.00 97.75 99 LEU A O 1
ATOM 835 N N . LEU A 1 100 ? 1.005 10.453 -5.797 1.00 97.62 100 LEU A N 1
ATOM 836 C CA . LEU A 1 100 ? -0.176 11.303 -5.618 1.00 97.62 100 LEU A CA 1
ATOM 837 C C . LEU A 1 100 ? -1.272 10.596 -4.818 1.00 97.62 100 LEU A C 1
ATOM 839 O O . LEU A 1 100 ? -1.795 11.179 -3.875 1.00 97.62 100 LEU A O 1
ATOM 843 N N . ILE A 1 101 ? -1.563 9.326 -5.123 1.00 96.62 101 ILE A N 1
ATOM 844 C CA . ILE A 1 101 ? -2.503 8.519 -4.329 1.00 96.62 101 ILE A CA 1
ATOM 845 C C . ILE A 1 101 ? -2.039 8.433 -2.874 1.00 96.62 101 ILE A C 1
ATOM 847 O O . ILE A 1 101 ? -2.839 8.632 -1.963 1.00 96.62 101 ILE A O 1
ATOM 851 N N . GLY A 1 102 ? -0.750 8.168 -2.652 1.00 97.06 102 GLY A N 1
ATOM 852 C CA . GLY A 1 102 ? -0.165 8.140 -1.318 1.00 97.06 102 GLY A CA 1
ATOM 853 C C . GLY A 1 102 ? -0.377 9.460 -0.577 1.00 97.06 102 GLY A C 1
ATOM 854 O O . GLY A 1 102 ? -0.866 9.445 0.550 1.00 97.06 102 GLY A O 1
ATOM 855 N N . ILE A 1 103 ? -0.091 10.597 -1.217 1.00 97.88 103 ILE A N 1
ATOM 856 C CA . ILE A 1 103 ? -0.297 11.937 -0.643 1.00 97.88 103 ILE A CA 1
ATOM 857 C C . ILE A 1 103 ? -1.775 12.174 -0.323 1.00 97.88 103 ILE A C 1
ATOM 859 O O . ILE A 1 103 ? -2.080 12.605 0.786 1.00 97.88 103 ILE A O 1
ATOM 863 N N . CYS A 1 104 ? -2.693 11.844 -1.234 1.00 97.69 104 CYS A N 1
ATOM 864 C CA . CYS A 1 104 ? -4.130 12.007 -1.015 1.00 97.69 104 CYS A CA 1
ATOM 865 C C . CYS A 1 104 ? -4.631 11.168 0.168 1.00 97.69 104 CYS A C 1
ATOM 867 O O . CYS A 1 104 ? -5.318 11.698 1.036 1.00 97.69 104 CYS A O 1
ATOM 869 N N . ILE A 1 105 ? -4.259 9.884 0.238 1.00 96.44 105 ILE A N 1
ATOM 870 C CA . ILE A 1 105 ? -4.647 8.998 1.347 1.00 96.44 105 ILE A CA 1
ATOM 871 C C . ILE A 1 105 ? -4.091 9.528 2.670 1.00 96.44 105 ILE A C 1
ATOM 873 O O . ILE A 1 105 ? -4.820 9.605 3.657 1.00 96.44 105 ILE A O 1
ATOM 877 N N . THR A 1 106 ? -2.812 9.903 2.689 1.00 96.94 106 THR A N 1
ATOM 878 C CA . THR A 1 106 ? -2.139 10.372 3.907 1.00 96.94 106 THR A CA 1
ATOM 879 C C . THR A 1 106 ? -2.740 11.697 4.380 1.00 96.94 106 THR A C 1
ATOM 881 O O . THR A 1 106 ? -3.089 11.816 5.550 1.00 96.94 106 THR A O 1
ATOM 884 N N . GLY A 1 107 ? -2.942 12.656 3.470 1.00 96.38 107 GLY A N 1
ATOM 885 C CA . GLY A 1 107 ? -3.519 13.967 3.777 1.00 96.38 107 GLY A CA 1
ATOM 886 C C . GLY A 1 107 ? -4.988 13.902 4.193 1.00 96.38 107 GLY A C 1
ATOM 887 O O . GLY A 1 107 ? -5.384 14.565 5.147 1.00 96.38 107 GLY A O 1
ATOM 888 N N . PHE A 1 108 ? -5.797 13.063 3.541 1.00 96.00 108 PHE A N 1
ATOM 889 C CA . PHE A 1 108 ? -7.183 12.854 3.964 1.00 96.00 108 PHE A CA 1
ATOM 890 C C . PHE A 1 108 ? -7.242 12.195 5.344 1.00 96.00 108 PHE A C 1
ATOM 892 O O . PHE A 1 108 ? -7.970 12.656 6.215 1.00 96.00 108 PHE A O 1
ATOM 899 N N . SER A 1 109 ? -6.428 11.162 5.574 1.00 95.75 109 SER A N 1
ATOM 900 C CA . SER A 1 109 ? -6.406 10.454 6.857 1.00 95.75 109 SER A CA 1
ATOM 901 C C . SER A 1 109 ? -5.920 11.341 8.005 1.00 95.75 109 SER A C 1
ATOM 903 O O . SER A 1 109 ? -6.423 11.206 9.117 1.00 95.75 109 SER A O 1
ATOM 905 N N . SER A 1 110 ? -4.984 12.269 7.762 1.00 93.81 110 SER A N 1
ATOM 906 C CA . SER A 1 110 ? -4.488 13.161 8.818 1.00 93.81 110 SER A CA 1
ATOM 907 C C . SER A 1 110 ? -5.563 14.075 9.402 1.00 93.81 110 SER A C 1
ATOM 909 O O . SER A 1 110 ? -5.490 14.344 10.593 1.00 93.81 110 SER A O 1
ATOM 911 N N . LEU A 1 111 ? -6.575 14.474 8.618 1.00 94.31 111 LEU A N 1
ATOM 912 C CA . LEU A 1 111 ? -7.682 15.333 9.080 1.00 94.31 111 LEU A CA 1
ATOM 913 C C . LEU A 1 111 ? -8.556 14.686 10.165 1.00 94.31 111 LEU A C 1
ATOM 915 O O . LEU A 1 111 ? -9.310 15.376 10.839 1.00 94.31 111 LEU A O 1
ATOM 919 N N . PHE A 1 112 ? -8.510 13.358 10.282 1.00 91.19 112 PHE A N 1
ATOM 920 C CA . PHE A 1 112 ? -9.300 12.598 11.254 1.00 91.19 112 PHE A CA 1
ATOM 921 C C . PHE A 1 112 ? -8.456 12.055 12.413 1.00 91.19 112 PHE A C 1
ATOM 923 O O . PHE A 1 112 ? -9.005 11.490 13.359 1.00 91.19 112 PHE A O 1
ATOM 930 N N . ILE A 1 113 ? -7.128 12.169 12.323 1.00 88.56 113 ILE A N 1
ATOM 931 C CA . ILE A 1 113 ? -6.188 11.712 13.355 1.00 88.56 113 ILE A CA 1
ATOM 932 C C . ILE A 1 113 ? -5.740 12.881 14.236 1.00 88.56 113 ILE A C 1
ATOM 934 O O . ILE A 1 113 ? -5.600 12.690 15.444 1.00 88.56 113 ILE A O 1
ATOM 938 N N . PHE A 1 114 ? -5.489 14.043 13.626 1.00 86.19 114 PHE A N 1
ATOM 939 C CA . PHE A 1 114 ? -5.008 15.270 14.265 1.00 86.19 114 PHE A CA 1
ATOM 940 C C . PHE A 1 114 ? -6.076 16.357 14.186 1.00 86.19 114 PHE A C 1
ATOM 942 O O . PHE A 1 114 ? -6.213 17.092 15.187 1.00 86.19 114 PHE A O 1
#

Radius of gyration: 14.61 Å; chains: 1; bounding box: 33×34×34 Å

Sequence (114 aa):
MAKISLGLYIFWLILLILKYFSLEKNSSFSYFRTFFGRISWYRNSRVLILLISLFLIEIFLPLNQVYLLFFITGGITILMSLANFKFKAGKVWTNLFVLLIGICITGFSSLFIF

Secondary structure (DSSP, 8-state):
-HHHHHHHHHHHHHHHHHHHHHS--STT--HHHHHH-SS-GGG-HHHHHHHHHHHHHHHHS-HHHHHHHHHHHHHHHHHHHHHHHHTT-S-HHHHHHHHHHHHHHHHHHHHHH-

pLDDT: mean 93.78, std 2.92, range [84.69, 97.88]

Organism: NCBI:txid468911